Protein AF-A0A2R7T961-F1 (afdb_monomer)

Sequence (118 aa):
MKAEFFKAAAARNSLTLSDSASPAQGDLLLTVNVYGFGQTQGFSALLYPMINVTATLKRPNGEIAWQRTEFVTPLNAENKYGYEFEQYMKDPELIRKAITNVMATASNLLVESLAAGK

Secondary structure (DSSP, 8-state):
-HHHHHHHHHTTTS--PPPTTS--S-EEEEEEEEEEEE-SSTT-SEEEEEEEEEEEEE-TTS-EEEEEEEEE-TTSTT----EEHHHHHH-HHHHHHHHHHHHHHHHHHHHHHHHHT-

Foldseek 3Di:
DVVLLQVLCVVVVLDDDDDPVDDDQWDKDKDWPDWDWDDPDPPDQWTAIKTKIKIFTAGPVRHTPDIDIDIDHPPPPQQPQTDGPVVCVVDVVSVVVRVVSVVNVRSNVVSVVSNVVD

Solvent-accessible surface area (backbone atoms only — not comparable to full-atom values): 6691 Å² total; per-residue (Å²): 93,73,68,37,32,54,53,40,19,51,77,64,73,67,55,78,86,67,56,98,88,48,87,59,82,45,51,78,47,78,43,78,79,45,72,54,71,42,50,77,47,103,83,54,70,39,42,14,48,31,40,31,37,37,40,38,34,24,33,84,89,66,48,77,76,45,72,51,73,41,74,37,40,43,81,40,88,84,52,74,54,50,44,37,68,68,52,41,73,76,35,61,64,55,50,55,52,24,48,52,49,45,34,39,50,40,20,41,56,51,40,50,57,56,54,74,72,110

Radius of gyration: 16.33 Å; Cα contacts (8 Å, |Δi|>4): 196; chains: 1; bounding box: 43×23×46 Å

pLDDT: mean 91.66, std 7.48, range [52.69, 98.12]

Structure (mmCIF, N/CA/C/O backbone):
data_AF-A0A2R7T961-F1
#
_entry.id   AF-A0A2R7T961-F1
#
loop_
_atom_site.group_PDB
_atom_site.id
_atom_site.type_symbol
_atom_site.label_atom_id
_atom_site.label_alt_id
_atom_site.label_comp_id
_atom_site.label_asym_id
_atom_site.label_entity_id
_atom_site.label_seq_id
_atom_site.pdbx_PDB_ins_code
_atom_site.Cartn_x
_atom_site.Cartn_y
_atom_site.Cartn_z
_atom_site.occupancy
_atom_site.B_iso_or_equiv
_atom_site.auth_seq_id
_atom_site.auth_comp_id
_atom_site.auth_asym_id
_atom_site.auth_atom_id
_atom_site.pdbx_PDB_model_num
ATOM 1 N N . MET A 1 1 ? -5.017 -3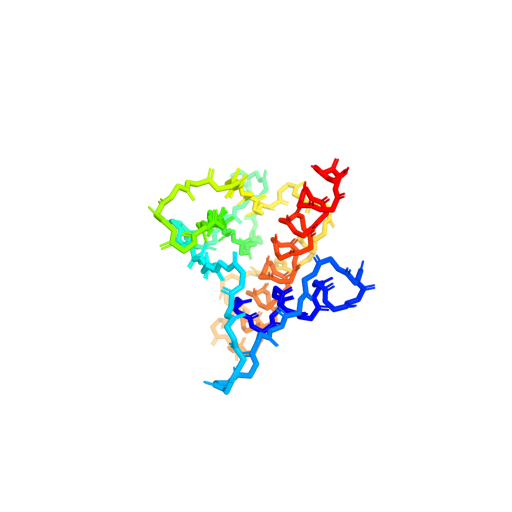.377 -1.247 1.00 87.94 1 MET A N 1
ATOM 2 C CA . MET A 1 1 ? -4.663 -2.775 0.057 1.00 87.94 1 MET A CA 1
ATOM 3 C C . MET A 1 1 ? -5.393 -3.439 1.223 1.00 87.94 1 MET A C 1
ATOM 5 O O . MET A 1 1 ? -4.726 -4.094 2.004 1.00 87.94 1 MET A O 1
ATOM 9 N N . LYS A 1 2 ? -6.734 -3.367 1.324 1.00 91.75 2 LYS A N 1
ATOM 10 C CA . LYS A 1 2 ? -7.508 -3.998 2.422 1.00 91.75 2 LYS A CA 1
ATOM 11 C C . LYS A 1 2 ? -7.097 -5.452 2.720 1.00 91.75 2 LYS A C 1
ATOM 13 O O . LYS A 1 2 ? -6.813 -5.777 3.864 1.00 91.75 2 LYS A O 1
ATOM 18 N N . ALA A 1 3 ? -7.047 -6.304 1.693 1.00 92.62 3 ALA A N 1
ATOM 19 C CA . ALA A 1 3 ? -6.693 -7.717 1.849 1.00 92.62 3 ALA A CA 1
ATOM 20 C C . ALA A 1 3 ? -5.283 -7.920 2.436 1.00 92.62 3 ALA A C 1
ATOM 22 O O . ALA A 1 3 ? -5.123 -8.687 3.379 1.00 92.62 3 ALA A O 1
ATOM 23 N N . GLU A 1 4 ? -4.283 -7.191 1.932 1.00 94.75 4 GLU A N 1
ATOM 24 C CA . GLU A 1 4 ? -2.903 -7.275 2.427 1.00 94.75 4 GLU A CA 1
ATOM 25 C C . GLU A 1 4 ? -2.772 -6.781 3.873 1.00 94.75 4 GLU A C 1
ATOM 27 O O . GLU A 1 4 ? -2.073 -7.405 4.669 1.00 94.75 4 GLU A O 1
ATOM 32 N N . PHE A 1 5 ? -3.497 -5.721 4.247 1.00 95.12 5 PHE A N 1
ATOM 33 C CA . PHE A 1 5 ? -3.516 -5.225 5.624 1.00 95.12 5 PHE A CA 1
ATOM 34 C C . PHE A 1 5 ? -4.056 -6.276 6.593 1.00 95.12 5 PHE A C 1
ATOM 36 O O . PHE A 1 5 ? -3.393 -6.611 7.572 1.00 95.12 5 PH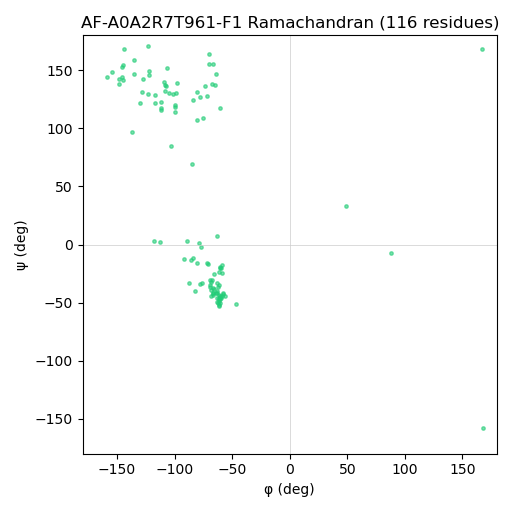E A O 1
ATOM 43 N N . PHE A 1 6 ? -5.231 -6.846 6.309 1.00 92.94 6 PHE A N 1
ATOM 44 C CA . PHE A 1 6 ? -5.820 -7.855 7.193 1.00 92.94 6 PHE A CA 1
ATOM 45 C C . PHE A 1 6 ? -5.023 -9.160 7.206 1.00 92.94 6 PHE A C 1
ATOM 47 O O . PHE A 1 6 ? -4.920 -9.786 8.256 1.00 92.94 6 PHE A O 1
ATOM 54 N N . LYS A 1 7 ? -4.386 -9.535 6.091 1.00 93.94 7 LYS A N 1
ATOM 55 C CA . LYS A 1 7 ? -3.429 -10.646 6.060 1.00 93.94 7 LYS A CA 1
ATOM 56 C C . LYS A 1 7 ? -2.239 -10.388 6.993 1.00 93.94 7 LYS A C 1
ATOM 58 O O . LYS A 1 7 ? -1.887 -11.261 7.782 1.00 93.94 7 LYS A O 1
ATOM 63 N N . ALA A 1 8 ? -1.644 -9.194 6.940 1.00 94.25 8 ALA A N 1
ATOM 64 C CA . ALA A 1 8 ? -0.524 -8.813 7.802 1.00 94.25 8 ALA A CA 1
ATOM 65 C C . ALA A 1 8 ? -0.921 -8.708 9.285 1.00 94.25 8 ALA A C 1
ATOM 67 O O . ALA A 1 8 ? -0.133 -9.095 10.152 1.00 94.25 8 ALA A O 1
ATOM 68 N N . ALA A 1 9 ? -2.129 -8.209 9.571 1.00 93.06 9 ALA A N 1
ATOM 69 C CA . ALA A 1 9 ? -2.682 -8.096 10.919 1.00 93.06 9 ALA A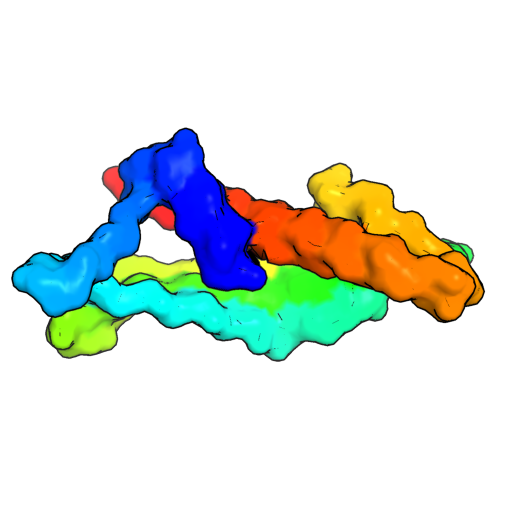 CA 1
ATOM 70 C C . ALA A 1 9 ? -2.997 -9.461 11.537 1.00 93.06 9 ALA A C 1
ATOM 72 O O . ALA A 1 9 ? -2.610 -9.716 12.679 1.00 93.06 9 ALA A O 1
ATOM 73 N N . ALA A 1 10 ? -3.617 -10.358 10.765 1.00 91.31 10 ALA A N 1
ATOM 74 C CA . ALA A 1 10 ? -3.890 -11.728 11.184 1.00 91.31 10 ALA A CA 1
ATOM 75 C C . ALA A 1 10 ? -2.593 -12.492 11.481 1.00 91.31 10 ALA A C 1
ATOM 77 O O . ALA A 1 10 ? -2.490 -13.134 12.519 1.00 91.31 10 ALA A O 1
ATOM 78 N N . ALA A 1 11 ? -1.563 -12.351 10.638 1.00 91.44 11 ALA A N 1
ATOM 79 C CA . ALA A 1 11 ? -0.260 -12.986 10.862 1.00 91.44 11 ALA A CA 1
ATOM 80 C C . ALA A 1 11 ? 0.434 -12.549 12.170 1.00 91.44 11 ALA A C 1
ATOM 82 O O . ALA A 1 11 ? 1.334 -13.239 12.642 1.00 91.44 11 ALA A O 1
ATOM 83 N N . ARG A 1 12 ? 0.033 -11.409 12.748 1.00 90.81 12 ARG A N 1
ATOM 84 C CA . ARG A 1 12 ? 0.592 -10.843 13.988 1.00 90.81 12 ARG A CA 1
ATOM 85 C C . ARG A 1 12 ? -0.393 -10.846 15.159 1.00 90.81 12 ARG A C 1
ATOM 87 O O . ARG A 1 12 ? -0.058 -10.315 16.213 1.00 90.81 12 ARG A O 1
ATOM 94 N N . ASN A 1 13 ? -1.604 -11.384 14.987 1.00 87.81 13 ASN A N 1
ATOM 95 C CA . ASN A 1 13 ? -2.695 -11.308 15.968 1.00 87.81 13 ASN A CA 1
ATOM 96 C C . ASN A 1 13 ? -2.942 -9.880 16.511 1.00 87.81 13 ASN A C 1
ATOM 98 O O . ASN A 1 13 ? -3.287 -9.691 17.679 1.00 87.81 13 ASN A O 1
ATOM 102 N N . SER A 1 14 ? -2.738 -8.848 15.684 1.00 85.81 14 SER A N 1
ATOM 103 C CA . SER A 1 14 ? -2.833 -7.453 16.135 1.00 85.81 14 SER A CA 1
ATOM 104 C C . SER A 1 14 ? -4.254 -6.892 16.045 1.00 85.81 14 SER A C 1
ATOM 106 O O . SER A 1 14 ? -4.634 -6.100 16.913 1.00 85.81 14 SER A O 1
ATOM 108 N N . LEU A 1 15 ? -5.031 -7.336 15.050 1.00 86.25 15 LEU A N 1
ATOM 109 C CA . LEU A 1 15 ? -6.434 -6.988 14.813 1.00 86.25 15 LEU A CA 1
ATOM 110 C C . LEU A 1 15 ? -7.200 -8.181 14.234 1.00 86.25 15 LEU A C 1
ATOM 112 O O . LEU A 1 15 ? -6.643 -8.990 13.491 1.00 86.25 15 LEU A O 1
ATOM 116 N N . THR A 1 16 ? -8.502 -8.216 14.498 1.00 84.44 16 THR A N 1
ATOM 117 C CA . THR A 1 16 ? -9.466 -9.103 13.842 1.00 84.44 16 THR A CA 1
ATOM 118 C C . THR A 1 16 ? -10.562 -8.267 13.187 1.00 84.44 16 THR A C 1
ATOM 120 O O . THR A 1 16 ? -10.880 -7.166 13.639 1.00 84.44 16 THR A O 1
ATOM 123 N N . LEU A 1 17 ? -11.121 -8.763 12.084 1.00 83.62 17 LEU A N 1
ATOM 124 C CA . LEU A 1 17 ? -12.313 -8.167 11.487 1.00 83.62 17 LEU A CA 1
ATOM 125 C C . LEU A 1 17 ? -13.524 -8.615 12.315 1.00 83.62 17 LEU A C 1
ATOM 127 O O . LEU A 1 17 ? -13.690 -9.812 12.537 1.00 83.62 17 LEU A O 1
ATOM 131 N N . SER A 1 18 ? -14.349 -7.680 12.780 1.00 84.06 18 SER A N 1
ATOM 132 C CA . SER A 1 18 ? -15.609 -8.020 13.444 1.00 84.06 18 SER A CA 1
ATOM 133 C C . SER A 1 18 ? -16.637 -8.503 12.422 1.00 84.06 18 SER A C 1
ATOM 135 O O . SER A 1 18 ? -16.815 -7.874 11.375 1.00 84.06 18 SER A O 1
ATOM 137 N N . ASP A 1 19 ? -17.357 -9.571 12.753 1.00 79.62 19 ASP A N 1
ATOM 138 C CA . ASP A 1 19 ? -18.554 -9.967 12.013 1.00 79.62 19 ASP A CA 1
ATOM 139 C C . ASP A 1 19 ? -19.663 -8.924 12.177 1.00 79.62 19 ASP A C 1
ATOM 141 O O . ASP A 1 19 ? -19.736 -8.225 13.188 1.00 79.62 19 ASP A O 1
ATOM 145 N N . SER A 1 20 ? -20.580 -8.857 11.211 1.00 70.19 20 SER A N 1
ATOM 146 C CA . SER A 1 20 ? -21.685 -7.885 11.194 1.00 70.19 20 SER A CA 1
ATOM 147 C C . SER A 1 20 ? -22.617 -7.961 12.414 1.00 70.19 20 SER A C 1
ATOM 149 O O . SER A 1 20 ? -23.371 -7.025 12.657 1.00 70.19 20 SER A O 1
ATOM 151 N N . ALA A 1 21 ? -22.587 -9.068 13.164 1.00 74.25 21 ALA A N 1
ATOM 152 C CA . ALA A 1 21 ? -23.403 -9.299 14.355 1.00 74.25 21 ALA A CA 1
ATOM 153 C C . ALA A 1 21 ? -22.725 -8.871 15.674 1.00 74.25 21 ALA A C 1
ATOM 155 O O . ALA A 1 21 ? -23.397 -8.802 16.703 1.00 74.25 21 ALA A O 1
ATOM 156 N N . SER A 1 22 ? -21.419 -8.586 15.659 1.00 74.19 22 SER A N 1
ATOM 157 C CA . SER A 1 22 ? -20.643 -8.245 16.856 1.00 74.19 22 SER A CA 1
ATOM 158 C C . SER A 1 22 ? -20.290 -6.756 16.867 1.00 74.19 22 SER A C 1
ATOM 160 O O . SER A 1 22 ? -19.849 -6.238 15.839 1.00 74.19 22 SER A O 1
ATOM 162 N N . PRO A 1 23 ? -20.416 -6.048 18.00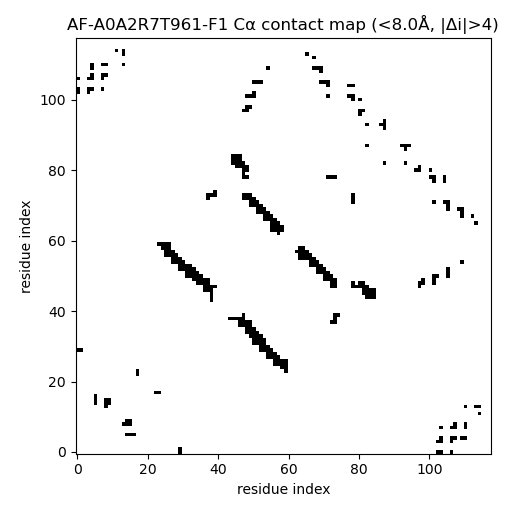6 1.00 75.06 23 PRO A N 1
ATOM 163 C CA . PRO A 1 23 ? -20.005 -4.651 18.088 1.00 75.06 23 PRO A CA 1
ATOM 164 C C . PRO A 1 23 ? -18.506 -4.513 17.801 1.00 75.06 23 PRO A C 1
ATOM 166 O O . PRO A 1 23 ? -17.671 -5.043 18.539 1.00 75.06 23 PRO A O 1
ATOM 169 N N . ALA A 1 24 ? -18.157 -3.798 16.731 1.00 83.69 24 ALA A N 1
ATOM 170 C CA . ALA A 1 24 ? -16.773 -3.446 16.451 1.00 83.69 24 ALA A CA 1
ATOM 171 C C . ALA A 1 24 ? -16.244 -2.512 17.550 1.00 83.69 24 ALA A C 1
ATOM 173 O O . ALA A 1 24 ? -16.915 -1.565 17.962 1.00 83.69 24 ALA A O 1
ATOM 174 N N . GLN A 1 25 ? -15.015 -2.747 18.009 1.00 86.56 25 GLN A N 1
ATOM 175 C CA . GLN A 1 25 ? -14.344 -1.871 18.982 1.00 86.56 25 GLN A CA 1
ATOM 176 C C . GLN A 1 25 ? -13.804 -0.577 18.348 1.00 86.56 25 GLN A C 1
ATOM 178 O O . GLN A 1 25 ? -13.243 0.270 19.044 1.00 86.56 25 GLN A O 1
ATOM 183 N N . GLY A 1 26 ? -13.965 -0.423 17.035 1.00 90.94 26 GLY A N 1
ATOM 184 C CA . GLY A 1 26 ? -13.577 0.752 16.277 1.00 90.94 26 GLY A CA 1
ATOM 185 C C . GLY A 1 26 ? -13.599 0.503 14.772 1.00 90.94 26 GLY A C 1
ATOM 186 O O . GLY A 1 26 ? -13.658 -0.642 14.323 1.00 90.94 26 GLY A O 1
ATOM 187 N N . ASP A 1 27 ? -13.501 1.589 14.014 1.00 92.38 27 ASP A N 1
ATOM 188 C CA . ASP A 1 27 ? -13.442 1.583 12.556 1.00 92.38 27 ASP A CA 1
ATOM 189 C C . ASP A 1 27 ? -12.019 1.865 12.079 1.00 92.38 27 ASP A C 1
ATOM 191 O O . ASP A 1 27 ? -11.392 2.846 12.490 1.00 92.38 27 ASP A O 1
ATOM 195 N N . LEU A 1 28 ? -11.516 1.025 11.175 1.00 93.62 28 LEU A N 1
ATOM 196 C CA . LEU A 1 28 ? -10.235 1.232 10.508 1.00 93.62 28 LEU A CA 1
ATOM 197 C C . LEU A 1 28 ? -10.455 1.811 9.107 1.00 93.62 28 LEU A C 1
ATOM 199 O O . LEU A 1 28 ? -11.019 1.153 8.230 1.00 93.62 28 LEU A O 1
ATOM 203 N N . LEU A 1 29 ? -9.926 3.008 8.874 1.00 95.62 29 LEU A N 1
ATOM 204 C CA . LEU A 1 29 ? -9.854 3.638 7.561 1.00 95.62 29 LEU A CA 1
ATOM 205 C C . LEU A 1 29 ? -8.439 3.501 6.991 1.00 95.62 29 LEU A C 1
ATOM 207 O O . LEU A 1 29 ? -7.467 3.856 7.653 1.00 95.62 29 LEU A O 1
ATOM 211 N N . LEU A 1 30 ? -8.331 3.019 5.752 1.00 96.69 30 LEU A N 1
ATOM 212 C CA . LEU A 1 30 ? -7.091 3.002 4.974 1.00 96.69 30 LEU A CA 1
ATOM 213 C C . LEU A 1 30 ? -7.229 3.974 3.800 1.00 96.69 30 LEU A C 1
ATOM 215 O O . LEU A 1 30 ? -8.032 3.736 2.897 1.00 96.69 30 LEU A O 1
ATOM 219 N N . THR A 1 31 ? -6.423 5.029 3.791 1.00 97.69 31 THR A N 1
ATOM 220 C CA . THR A 1 31 ? -6.426 6.068 2.757 1.00 97.69 31 THR A CA 1
ATOM 221 C C . THR A 1 31 ? -5.139 5.996 1.955 1.00 97.69 31 THR A C 1
ATOM 223 O O . THR A 1 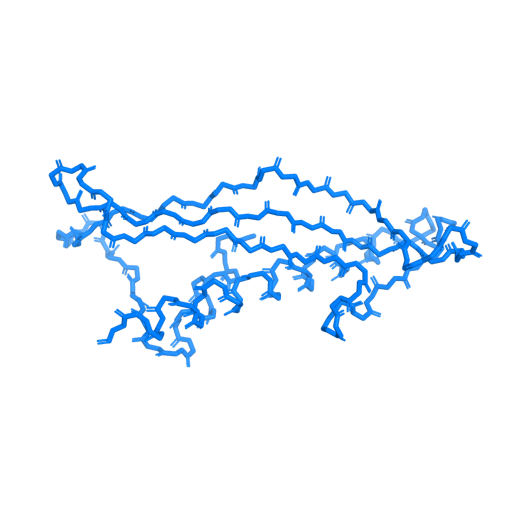31 ? -4.056 6.211 2.493 1.00 97.69 31 THR A O 1
ATOM 226 N N . VAL A 1 32 ? -5.246 5.710 0.656 1.00 96.25 32 VAL A N 1
ATOM 227 C CA . VAL A 1 32 ? -4.117 5.840 -0.274 1.00 96.25 32 VAL A CA 1
ATOM 228 C C . VAL A 1 32 ? -3.997 7.311 -0.656 1.00 96.25 32 VAL A C 1
ATOM 230 O O . VAL A 1 32 ? -4.833 7.826 -1.392 1.00 96.25 32 VAL A O 1
ATOM 233 N N . ASN A 1 33 ? -2.974 7.983 -0.137 1.00 97.31 33 ASN A N 1
ATOM 234 C CA . ASN A 1 33 ? -2.765 9.414 -0.357 1.00 97.31 33 ASN A CA 1
ATOM 235 C C . ASN A 1 33 ? -2.078 9.680 -1.700 1.00 97.31 33 ASN A C 1
ATOM 237 O O . ASN A 1 33 ? -2.403 10.636 -2.394 1.00 97.31 33 ASN A O 1
ATOM 241 N N . VAL A 1 34 ? -1.103 8.836 -2.047 1.00 95.50 34 VAL A N 1
ATOM 242 C CA . VAL A 1 34 ? -0.322 8.924 -3.286 1.00 95.50 34 VAL A CA 1
ATOM 243 C C . VAL A 1 34 ? -0.012 7.512 -3.760 1.00 95.50 34 VAL A C 1
ATOM 245 O O . VAL A 1 34 ? 0.289 6.637 -2.947 1.00 95.50 34 VAL A O 1
ATOM 248 N N . TYR A 1 35 ? -0.046 7.297 -5.069 1.00 95.19 35 TYR A N 1
ATOM 249 C CA . TYR A 1 35 ? 0.463 6.093 -5.713 1.00 95.19 35 TYR A CA 1
ATOM 250 C C . TYR A 1 35 ? 1.078 6.454 -7.066 1.00 95.19 35 TYR A C 1
ATOM 252 O O . TYR A 1 35 ? 0.706 7.458 -7.673 1.00 95.19 35 TYR A O 1
ATOM 260 N N . GLY A 1 36 ? 2.021 5.648 -7.542 1.00 95.06 36 GLY A N 1
ATOM 261 C CA . GLY A 1 36 ? 2.652 5.872 -8.839 1.00 95.06 36 GLY A CA 1
ATOM 262 C C . GLY A 1 36 ? 3.892 5.018 -9.033 1.00 95.06 36 GLY A C 1
ATOM 263 O O . GLY A 1 36 ? 4.056 3.997 -8.366 1.00 95.06 36 GLY A O 1
ATOM 264 N N . PHE A 1 37 ? 4.768 5.463 -9.929 1.00 95.12 37 PHE A N 1
ATOM 265 C CA . PHE A 1 37 ? 6.062 4.844 -10.186 1.00 95.12 37 PHE A CA 1
ATOM 266 C C . PHE A 1 37 ? 7.174 5.887 -10.096 1.00 95.12 37 PHE A C 1
ATOM 268 O O . PHE A 1 37 ? 6.994 7.024 -10.527 1.00 95.12 37 PHE A O 1
ATOM 275 N N . GLY A 1 38 ? 8.320 5.490 -9.551 1.00 91.88 38 GLY A N 1
ATOM 276 C CA . GLY A 1 38 ? 9.498 6.334 -9.398 1.00 91.88 38 GLY A CA 1
ATOM 277 C C . GLY A 1 38 ? 10.791 5.551 -9.606 1.00 91.88 38 GLY A C 1
ATOM 278 O O . GLY A 1 38 ? 10.799 4.322 -9.657 1.00 91.88 38 GLY A O 1
ATOM 279 N N . GLN A 1 39 ? 11.897 6.275 -9.721 1.00 90.88 39 GLN A N 1
ATOM 280 C CA . GLN A 1 39 ? 13.238 5.715 -9.891 1.00 90.88 39 GLN A CA 1
ATOM 281 C C . GLN A 1 39 ? 14.032 5.862 -8.588 1.00 90.88 39 GLN A C 1
ATOM 283 O O . GLN A 1 39 ? 13.797 6.787 -7.813 1.00 90.88 39 GLN A O 1
ATOM 288 N N . THR A 1 40 ? 14.988 4.965 -8.340 1.00 81.25 40 THR A N 1
ATOM 289 C CA . THR A 1 40 ? 15.915 5.068 -7.196 1.00 81.25 40 THR A CA 1
ATOM 290 C C . THR A 1 40 ? 16.880 6.245 -7.332 1.00 81.25 40 THR A C 1
ATOM 292 O O . THR A 1 40 ? 17.285 6.811 -6.323 1.00 81.25 40 THR A O 1
ATOM 295 N N . GLN A 1 41 ? 17.233 6.606 -8.571 1.00 75.19 41 GLN A N 1
ATOM 296 C CA . GLN A 1 41 ? 18.065 7.742 -8.977 1.00 75.19 41 GLN A CA 1
ATOM 297 C C . GLN A 1 41 ? 17.669 8.134 -10.412 1.00 75.19 41 GLN A C 1
ATOM 299 O O . GLN A 1 41 ? 17.314 7.249 -11.191 1.00 75.19 41 GLN A O 1
ATOM 304 N N . GLY A 1 42 ? 17.765 9.414 -10.791 1.00 70.25 42 GLY A N 1
ATOM 305 C CA . GLY A 1 42 ? 17.252 9.959 -12.068 1.00 70.25 42 GLY A CA 1
ATOM 306 C C . GLY A 1 42 ? 17.878 9.433 -13.373 1.00 70.25 42 GLY A C 1
ATOM 307 O O . GLY A 1 42 ? 17.591 9.965 -14.440 1.00 70.25 42 GLY A O 1
ATOM 308 N N . PHE A 1 43 ? 18.738 8.413 -13.297 1.00 74.62 43 PHE A N 1
ATOM 309 C CA . PHE A 1 43 ? 19.365 7.741 -14.441 1.00 74.62 43 PHE A CA 1
ATOM 310 C C . PHE A 1 43 ? 18.995 6.251 -14.544 1.00 74.62 43 PHE A C 1
ATOM 312 O O . PHE A 1 43 ? 19.520 5.548 -15.404 1.00 74.62 43 PHE A O 1
ATOM 319 N N . SER A 1 44 ? 18.126 5.737 -13.667 1.00 84.50 44 SER A N 1
ATOM 320 C CA . SER A 1 44 ? 17.691 4.338 -13.724 1.00 84.50 44 SER A CA 1
ATOM 321 C C . SER A 1 44 ? 16.593 4.152 -14.770 1.00 84.50 44 SER A C 1
ATOM 323 O O . SER A 1 44 ? 15.590 4.859 -14.745 1.00 84.50 44 SER A O 1
ATOM 325 N N . ALA A 1 45 ? 16.726 3.150 -15.640 1.00 89.62 45 ALA A N 1
ATOM 326 C CA . ALA A 1 45 ? 15.644 2.742 -16.541 1.00 89.62 45 ALA A CA 1
ATOM 327 C C . ALA A 1 45 ? 14.491 2.031 -15.798 1.00 89.62 45 ALA A C 1
ATOM 329 O O . ALA A 1 45 ? 13.384 1.913 -16.325 1.00 89.62 45 ALA A O 1
ATOM 330 N N . LEU A 1 46 ? 14.736 1.575 -14.563 1.00 94.62 46 LEU A N 1
ATOM 331 C CA . LEU A 1 46 ? 13.770 0.820 -13.773 1.00 94.62 46 LEU A CA 1
ATOM 332 C C . LEU A 1 46 ? 12.796 1.743 -13.041 1.00 94.62 46 LEU A C 1
ATOM 334 O O . LEU A 1 46 ? 13.189 2.587 -12.230 1.00 94.62 46 LEU A O 1
ATOM 338 N N . LEU A 1 47 ? 11.512 1.507 -13.284 1.00 95.19 47 LEU A N 1
ATOM 339 C CA . LEU A 1 47 ? 10.392 2.153 -12.621 1.00 95.19 47 LEU A CA 1
ATOM 340 C C . LEU A 1 47 ? 9.852 1.229 -11.526 1.00 95.19 47 LEU A C 1
ATOM 342 O O . LEU A 1 47 ? 9.298 0.157 -11.794 1.00 95.19 47 LEU A O 1
ATOM 346 N N . TYR A 1 48 ? 10.003 1.666 -10.282 1.00 95.88 48 TYR A N 1
ATOM 347 C CA . TYR A 1 48 ? 9.503 0.979 -9.099 1.00 95.88 48 TYR A CA 1
ATOM 348 C C . TYR A 1 48 ? 8.174 1.593 -8.671 1.00 95.88 48 TYR A C 1
ATOM 350 O O . TYR A 1 48 ? 8.044 2.818 -8.672 1.00 95.88 48 TYR A O 1
ATOM 358 N N . PRO A 1 49 ? 7.189 0.784 -8.266 1.00 96.31 49 PRO A N 1
ATOM 359 C CA . PRO A 1 49 ? 5.953 1.302 -7.705 1.00 96.31 49 PRO A CA 1
ATOM 360 C C . PRO A 1 49 ? 6.234 2.029 -6.386 1.00 96.31 49 PRO A C 1
ATOM 362 O O . PRO A 1 49 ? 7.116 1.650 -5.614 1.00 96.31 49 PRO A O 1
ATOM 365 N N . MET A 1 50 ? 5.457 3.063 -6.107 1.00 95.69 50 MET A N 1
ATOM 366 C CA . MET A 1 50 ? 5.507 3.812 -4.858 1.00 95.69 50 MET A CA 1
ATOM 367 C C . MET A 1 50 ? 4.096 4.060 -4.342 1.00 95.69 50 MET A C 1
ATOM 369 O O . MET A 1 50 ? 3.156 4.219 -5.126 1.00 95.69 50 MET A O 1
ATOM 373 N N . ILE A 1 51 ? 3.944 4.076 -3.021 1.00 97.00 51 ILE A N 1
ATOM 374 C CA . ILE A 1 51 ? 2.658 4.313 -2.369 1.00 97.00 51 ILE A CA 1
ATOM 375 C C . ILE A 1 51 ? 2.852 5.026 -1.030 1.00 97.00 51 ILE A C 1
ATOM 377 O O . ILE A 1 51 ? 3.789 4.740 -0.289 1.00 97.00 51 ILE A O 1
ATOM 381 N N . ASN A 1 52 ? 1.941 5.942 -0.725 1.00 97.25 52 ASN A N 1
ATOM 382 C CA . ASN A 1 52 ? 1.763 6.565 0.579 1.00 97.25 52 ASN A CA 1
ATOM 383 C C . ASN A 1 52 ? 0.372 6.178 1.084 1.00 97.25 52 ASN A C 1
ATOM 385 O O . ASN A 1 52 ? -0.625 6.477 0.415 1.00 97.25 52 ASN A O 1
ATOM 389 N N . VAL A 1 53 ? 0.304 5.532 2.247 1.00 97.94 53 VAL A N 1
ATOM 390 C CA . VAL A 1 53 ? -0.964 5.129 2.860 1.00 97.94 53 VAL A CA 1
ATOM 391 C C . VAL A 1 53 ? -1.037 5.612 4.297 1.00 97.94 53 VAL A C 1
ATOM 393 O O . VAL A 1 53 ? -0.136 5.350 5.091 1.00 97.94 53 VAL A O 1
ATOM 396 N N . THR A 1 54 ? -2.152 6.247 4.646 1.00 98.12 54 THR A N 1
ATOM 397 C CA . THR A 1 54 ? -2.528 6.518 6.034 1.00 98.12 54 THR A CA 1
ATOM 398 C C . THR A 1 54 ? -3.526 5.474 6.509 1.00 98.12 54 THR A C 1
ATOM 400 O O . THR A 1 54 ? -4.531 5.223 5.846 1.00 98.12 54 THR A O 1
ATOM 403 N N . ALA A 1 55 ? -3.270 4.889 7.672 1.00 97.44 55 ALA A N 1
ATOM 404 C CA . ALA A 1 55 ? -4.235 4.093 8.406 1.00 97.44 55 ALA A CA 1
ATOM 405 C C . ALA A 1 55 ? -4.695 4.868 9.644 1.00 97.44 55 ALA A C 1
ATOM 407 O O . ALA A 1 55 ? -3.864 5.389 10.388 1.00 97.44 55 ALA A O 1
ATOM 408 N N . THR A 1 56 ? -6.004 4.927 9.869 1.00 97.25 56 THR A N 1
ATOM 409 C CA . THR A 1 56 ? -6.617 5.599 11.020 1.00 97.25 56 THR A CA 1
ATOM 410 C C . THR A 1 56 ? -7.605 4.648 11.676 1.00 97.25 56 THR A C 1
ATOM 412 O O . THR A 1 56 ? -8.558 4.213 11.036 1.00 97.25 56 THR A O 1
ATOM 415 N N . LEU A 1 57 ? -7.395 4.349 12.955 1.00 94.81 57 LEU A N 1
ATOM 416 C CA . LEU A 1 57 ? -8.326 3.609 13.797 1.00 94.81 57 LEU A CA 1
ATOM 417 C C . LEU A 1 57 ? -9.113 4.599 14.659 1.00 94.81 57 LEU A C 1
ATOM 419 O O . LEU A 1 57 ? -8.524 5.338 15.452 1.00 94.81 57 LEU A O 1
ATOM 423 N N . LYS A 1 58 ? -10.438 4.606 14.515 1.00 95.38 58 LYS A N 1
ATOM 424 C CA . LYS A 1 58 ? -11.352 5.426 15.318 1.00 95.38 58 LYS A CA 1
ATOM 425 C C . LYS A 1 58 ? -12.143 4.558 16.284 1.00 95.38 58 LYS A C 1
ATOM 427 O O . LYS A 1 58 ? -12.623 3.500 15.896 1.00 95.38 58 LYS A O 1
ATOM 432 N N . ARG A 1 59 ? -12.308 5.005 17.526 1.00 92.94 59 ARG A N 1
ATOM 433 C CA . ARG A 1 59 ? -13.235 4.392 18.490 1.00 92.94 59 ARG A CA 1
ATOM 434 C C . ARG A 1 59 ? -14.689 4.666 18.073 1.00 92.94 59 ARG A C 1
ATOM 436 O O . ARG A 1 59 ? -14.926 5.609 17.316 1.00 92.94 59 ARG A O 1
ATOM 443 N N . PRO A 1 60 ? -15.682 3.931 18.613 1.00 91.75 60 PRO A N 1
ATOM 444 C CA . PRO A 1 60 ? -17.096 4.156 18.298 1.00 91.75 60 PRO A CA 1
ATOM 445 C C . PRO A 1 60 ? -17.595 5.573 18.625 1.00 91.75 60 PRO A C 1
ATOM 447 O O . PRO A 1 60 ? -18.543 6.052 18.016 1.00 91.75 60 PRO A O 1
ATOM 450 N N . ASN A 1 61 ? -16.943 6.269 19.564 1.00 92.12 61 ASN A N 1
ATOM 451 C CA . ASN A 1 61 ? -17.231 7.667 19.905 1.00 92.12 61 ASN A CA 1
ATOM 452 C C . ASN A 1 61 ? -16.628 8.688 18.909 1.00 92.12 61 ASN A C 1
ATOM 454 O O . ASN A 1 61 ? -16.755 9.890 19.125 1.00 92.12 61 ASN A O 1
ATOM 458 N N . GLY A 1 62 ? -15.949 8.232 17.850 1.00 91.69 62 GLY A N 1
ATOM 459 C CA . GLY A 1 62 ? -15.314 9.065 16.826 1.00 91.69 62 GLY A CA 1
ATOM 460 C C . GLY A 1 62 ? -13.878 9.508 17.130 1.00 91.69 62 GLY A C 1
ATOM 461 O O . GLY A 1 62 ? -13.223 10.068 16.248 1.00 91.69 62 GLY A O 1
ATOM 462 N N . GLU A 1 63 ? -13.360 9.242 18.330 1.00 95.31 63 GLU A N 1
ATOM 463 C CA . GLU A 1 63 ? -11.990 9.582 18.724 1.00 95.31 63 GLU A CA 1
ATOM 464 C C . GLU A 1 63 ? -10.962 8.749 17.943 1.00 95.31 63 GLU A C 1
ATOM 466 O O . GLU A 1 63 ? -11.130 7.541 17.771 1.00 95.31 63 GLU A O 1
ATOM 471 N N . ILE A 1 64 ? -9.866 9.368 17.497 1.00 95.94 64 ILE A N 1
ATOM 472 C CA . ILE A 1 64 ? -8.759 8.654 16.850 1.00 95.94 64 ILE A CA 1
ATOM 473 C C . ILE A 1 64 ? -7.954 7.920 17.928 1.00 95.94 64 ILE A C 1
ATOM 475 O O . ILE A 1 64 ? -7.242 8.543 18.710 1.00 95.94 64 ILE A O 1
ATOM 479 N N . ALA A 1 65 ? -8.050 6.591 17.953 1.00 93.56 65 ALA A N 1
ATOM 480 C CA . ALA A 1 65 ? -7.263 5.749 18.852 1.00 93.56 65 ALA A CA 1
ATOM 481 C C . ALA A 1 65 ? -5.822 5.575 18.367 1.00 93.56 65 ALA A C 1
ATOM 483 O O . ALA A 1 65 ? -4.910 5.437 19.177 1.00 93.56 65 ALA A O 1
ATOM 484 N N . TRP A 1 66 ? -5.627 5.533 17.050 1.00 94.69 66 TRP A N 1
ATOM 485 C CA . TRP A 1 66 ? -4.319 5.359 16.433 1.00 94.69 66 TRP A CA 1
ATOM 486 C C . TRP A 1 66 ? -4.347 5.866 14.997 1.00 94.69 66 TRP A C 1
ATOM 488 O O . TRP A 1 66 ? -5.340 5.705 14.285 1.00 94.69 66 TRP A O 1
ATOM 498 N N . GLN A 1 67 ? -3.245 6.460 14.557 1.00 96.44 67 GLN A N 1
ATOM 499 C CA . GLN A 1 67 ? -3.064 6.861 13.174 1.00 96.44 67 GLN A CA 1
ATOM 500 C C . GLN A 1 67 ? -1.596 6.763 12.787 1.00 96.44 67 GLN A C 1
ATOM 502 O O . GLN A 1 67 ? -0.714 7.180 13.539 1.00 96.44 67 GLN A O 1
ATOM 507 N N . ARG A 1 68 ? -1.339 6.253 11.585 1.00 97.62 68 ARG A N 1
ATOM 508 C CA . ARG A 1 68 ? 0.008 6.145 11.030 1.00 97.62 68 ARG A CA 1
ATOM 509 C C . ARG A 1 68 ? -0.016 6.350 9.529 1.00 97.62 68 ARG A C 1
ATOM 511 O O . ARG A 1 68 ? -0.947 5.911 8.861 1.00 97.62 68 ARG A O 1
ATOM 518 N N . THR A 1 69 ? 1.027 6.981 9.010 1.00 97.56 69 THR A N 1
ATOM 519 C CA . THR A 1 69 ? 1.269 7.093 7.574 1.00 97.56 69 THR A CA 1
ATOM 520 C C . THR A 1 69 ? 2.566 6.380 7.245 1.00 97.56 69 THR A C 1
ATOM 522 O O . THR A 1 69 ? 3.582 6.657 7.876 1.00 97.56 69 THR A O 1
ATOM 525 N N . GLU A 1 70 ? 2.525 5.490 6.261 1.00 97.06 70 GLU A N 1
ATOM 526 C CA . GLU A 1 70 ? 3.693 4.761 5.776 1.00 97.06 70 GLU A CA 1
ATOM 527 C C . GLU A 1 70 ? 3.897 5.009 4.286 1.00 97.06 70 GLU A C 1
ATOM 529 O O . GLU A 1 70 ? 2.943 5.154 3.510 1.00 97.06 70 GLU A O 1
ATOM 534 N N . PHE A 1 71 ? 5.168 5.045 3.899 1.00 95.75 71 PHE A N 1
ATOM 535 C CA . PHE A 1 71 ? 5.604 5.295 2.536 1.00 95.75 71 PHE A CA 1
ATOM 536 C C . PHE A 1 71 ? 6.467 4.133 2.067 1.00 95.75 71 PHE A C 1
ATOM 538 O O . PHE A 1 71 ? 7.441 3.766 2.721 1.00 95.75 71 PHE A O 1
ATOM 545 N N . VAL A 1 72 ? 6.136 3.594 0.898 1.00 96.38 72 VAL A N 1
ATOM 546 C CA . VAL A 1 72 ? 7.012 2.677 0.174 1.00 96.38 72 VAL A CA 1
ATOM 547 C C . VAL A 1 72 ? 7.485 3.392 -1.077 1.00 96.38 72 VAL A C 1
ATOM 549 O O . VAL A 1 72 ? 6.692 3.859 -1.894 1.00 96.38 72 VAL A O 1
ATOM 552 N N . THR A 1 73 ? 8.796 3.494 -1.193 1.00 94.06 73 THR A N 1
ATOM 553 C CA . THR A 1 73 ? 9.539 4.200 -2.230 1.00 94.06 73 THR A CA 1
ATOM 554 C C . THR A 1 73 ? 10.495 3.221 -2.913 1.00 94.06 73 THR A C 1
ATOM 556 O O . THR A 1 73 ? 10.682 2.100 -2.424 1.00 94.06 73 THR A O 1
ATOM 559 N N . PRO A 1 74 ? 11.144 3.610 -4.020 1.00 92.56 74 PRO A N 1
ATOM 560 C CA . PRO A 1 74 ? 12.177 2.783 -4.642 1.00 92.56 74 PRO A CA 1
ATOM 561 C C . PRO A 1 74 ? 13.370 2.477 -3.713 1.00 92.56 74 PRO A C 1
ATOM 563 O O . PRO A 1 74 ? 14.100 1.524 -3.954 1.00 92.56 74 PRO A O 1
ATOM 566 N N . LEU A 1 75 ? 13.579 3.268 -2.651 1.00 90.19 75 LEU A N 1
ATOM 567 C CA . LEU A 1 75 ? 14.698 3.104 -1.715 1.00 90.19 75 LEU A CA 1
ATOM 568 C C . LEU A 1 75 ? 14.430 2.073 -0.606 1.00 90.19 75 LEU A C 1
ATOM 570 O O . LEU A 1 75 ? 15.356 1.696 0.109 1.00 90.19 75 LEU A O 1
ATOM 574 N N . ASN A 1 76 ? 13.188 1.611 -0.442 1.00 91.94 76 ASN A N 1
ATOM 575 C CA . ASN A 1 76 ? 12.874 0.547 0.510 1.00 91.94 76 ASN A CA 1
ATOM 576 C C . ASN A 1 76 ? 13.419 -0.793 -0.007 1.00 91.94 76 ASN A C 1
ATOM 578 O O . ASN A 1 76 ? 13.098 -1.198 -1.124 1.00 91.94 76 ASN A O 1
ATOM 582 N N . ALA A 1 77 ? 14.187 -1.517 0.812 1.00 88.19 77 ALA A N 1
ATOM 583 C CA . ALA A 1 77 ? 14.829 -2.779 0.420 1.00 88.19 77 ALA A CA 1
ATOM 584 C C . ALA A 1 77 ? 13.821 -3.881 0.027 1.00 88.19 77 ALA A C 1
ATOM 586 O O . ALA A 1 77 ? 14.133 -4.808 -0.725 1.00 88.19 77 ALA A O 1
ATOM 587 N N . GLU A 1 78 ? 12.592 -3.782 0.526 1.00 91.19 78 GLU A N 1
ATOM 588 C CA . GLU A 1 78 ? 11.471 -4.677 0.253 1.00 91.19 78 GLU A CA 1
ATOM 589 C C . GLU A 1 78 ? 10.786 -4.363 -1.088 1.00 91.19 78 GLU A C 1
ATOM 591 O O . GLU A 1 78 ? 10.054 -5.202 -1.621 1.00 91.19 78 GLU A O 1
ATOM 596 N N . ASN A 1 79 ? 11.028 -3.185 -1.671 1.00 91.69 79 ASN A N 1
ATOM 597 C CA . ASN A 1 79 ? 10.487 -2.787 -2.966 1.00 91.69 79 ASN A CA 1
ATOM 598 C C . ASN A 1 79 ? 11.361 -3.304 -4.118 1.00 91.69 79 ASN A C 1
ATOM 600 O O . ASN A 1 79 ? 12.059 -2.562 -4.801 1.00 91.69 79 ASN A O 1
ATOM 604 N N . LYS A 1 80 ? 11.347 -4.624 -4.309 1.00 88.31 80 LYS A N 1
ATOM 605 C CA . LYS A 1 80 ? 12.298 -5.323 -5.191 1.00 88.31 80 LYS A CA 1
ATOM 606 C C . LYS A 1 80 ? 11.883 -5.380 -6.661 1.00 88.31 80 LYS A C 1
ATOM 608 O O . LYS A 1 80 ? 12.696 -5.741 -7.505 1.00 88.31 80 LYS A O 1
ATOM 613 N N . TYR A 1 81 ? 10.628 -5.068 -6.976 1.00 93.00 81 TYR A N 1
ATOM 614 C CA . TYR A 1 81 ? 10.074 -5.241 -8.319 1.00 93.00 81 TYR A CA 1
ATOM 615 C C . TYR A 1 81 ? 9.993 -3.903 -9.049 1.00 93.00 81 TYR A C 1
ATOM 617 O O . TYR A 1 81 ? 8.956 -3.242 -9.041 1.00 93.00 81 TYR A O 1
ATOM 625 N N . GLY A 1 82 ? 11.107 -3.525 -9.670 1.00 93.69 82 GLY A N 1
ATOM 626 C CA . GLY A 1 82 ? 11.175 -2.458 -10.662 1.00 93.69 82 GLY A CA 1
ATOM 627 C C . GLY A 1 82 ? 11.429 -3.051 -12.042 1.00 93.69 82 GLY A C 1
ATOM 628 O O . GLY A 1 82 ? 12.217 -3.987 -12.176 1.00 93.69 82 GLY A O 1
ATOM 629 N N . TYR A 1 83 ? 10.759 -2.506 -13.051 1.00 96.06 83 TYR A N 1
ATOM 630 C CA . TYR A 1 83 ? 10.885 -2.924 -14.446 1.00 96.06 83 TYR A CA 1
ATOM 631 C C . TYR A 1 83 ? 10.980 -1.694 -15.342 1.00 96.06 83 TYR A C 1
ATOM 633 O O . TYR A 1 83 ? 10.572 -0.597 -14.951 1.00 96.06 83 TYR A O 1
ATOM 641 N N . GLU A 1 84 ? 11.518 -1.864 -16.541 1.00 95.75 84 GLU A N 1
ATOM 642 C CA . GLU A 1 84 ? 11.505 -0.803 -17.543 1.00 95.75 84 GLU A CA 1
ATOM 643 C C . GLU A 1 84 ? 10.085 -0.562 -18.068 1.00 95.75 84 GLU A C 1
ATOM 645 O O . GLU A 1 84 ? 9.230 -1.454 -18.063 1.00 95.75 84 GLU A O 1
ATOM 650 N N . PHE A 1 85 ? 9.832 0.645 -18.575 1.00 94.44 85 PHE A N 1
ATOM 651 C CA . PHE A 1 85 ? 8.520 1.021 -19.106 1.00 94.44 85 PHE A CA 1
ATOM 652 C C . PHE A 1 85 ? 8.033 0.069 -20.212 1.00 94.44 85 PHE A C 1
ATOM 654 O O . PHE A 1 85 ? 6.892 -0.391 -20.177 1.00 94.44 85 PHE A O 1
ATOM 661 N N . GLU A 1 86 ? 8.907 -0.302 -21.152 1.00 96.38 86 GLU A N 1
ATOM 662 C CA . GLU A 1 86 ? 8.549 -1.230 -22.229 1.00 96.38 86 GLU A CA 1
ATOM 663 C C . GLU A 1 86 ? 8.165 -2.622 -21.721 1.00 96.38 86 GLU A C 1
ATOM 665 O O . GLU A 1 86 ? 7.316 -3.284 -22.317 1.00 96.38 86 GLU A O 1
ATOM 670 N N . GLN A 1 87 ? 8.783 -3.082 -20.629 1.00 97.12 87 GLN A N 1
ATOM 671 C CA . GLN A 1 87 ? 8.454 -4.377 -20.036 1.00 97.12 87 GLN A CA 1
ATOM 672 C C . GLN A 1 87 ? 7.039 -4.348 -19.458 1.00 97.12 87 GLN A C 1
ATOM 674 O O . GLN A 1 87 ? 6.262 -5.261 -19.721 1.00 97.12 87 GLN A O 1
ATOM 679 N N . TYR A 1 88 ? 6.673 -3.270 -18.756 1.00 96.12 88 TYR A N 1
ATOM 680 C CA . TYR A 1 88 ? 5.307 -3.083 -18.264 1.00 96.12 88 TYR A CA 1
ATOM 681 C C . TYR A 1 88 ? 4.268 -3.001 -19.389 1.00 96.12 88 TYR A C 1
ATOM 683 O O . TYR A 1 88 ? 3.152 -3.486 -19.219 1.00 96.12 88 TYR A O 1
ATOM 691 N N . MET A 1 89 ? 4.617 -2.411 -20.537 1.00 95.62 89 MET A N 1
ATOM 692 C CA . MET A 1 89 ? 3.723 -2.376 -21.700 1.00 95.62 89 MET A CA 1
ATOM 693 C C . MET A 1 89 ? 3.516 -3.758 -22.327 1.00 95.62 89 MET A C 1
ATOM 695 O O . MET A 1 89 ? 2.415 -4.066 -22.778 1.00 95.62 89 MET A O 1
ATOM 699 N N . LYS A 1 90 ? 4.578 -4.569 -22.388 1.00 98.00 90 LYS A N 1
ATOM 700 C CA . LYS A 1 90 ? 4.548 -5.911 -22.988 1.00 98.00 90 LYS A CA 1
ATOM 701 C C . LYS A 1 90 ? 3.861 -6.933 -22.082 1.00 98.00 90 LYS A C 1
ATOM 703 O O . LYS A 1 90 ? 3.219 -7.843 -22.596 1.00 98.00 90 LYS A O 1
ATOM 708 N N . ASP A 1 91 ? 3.984 -6.778 -20.764 1.00 97.50 91 ASP A N 1
ATOM 709 C CA . ASP A 1 91 ? 3.392 -7.677 -19.775 1.00 97.50 91 ASP A CA 1
ATOM 710 C C . ASP A 1 91 ? 2.746 -6.906 -18.599 1.00 97.50 91 ASP A C 1
ATOM 712 O O . ASP A 1 91 ? 3.420 -6.552 -17.621 1.00 97.50 91 ASP A O 1
ATOM 716 N N . PRO A 1 92 ? 1.419 -6.674 -18.648 1.00 94.12 92 PRO A N 1
ATOM 717 C CA . PRO A 1 92 ? 0.677 -6.021 -17.570 1.00 94.12 92 PRO A CA 1
ATOM 718 C C . PRO A 1 92 ? 0.716 -6.761 -16.222 1.00 94.12 92 PRO A C 1
ATOM 720 O O . PRO A 1 92 ? 0.495 -6.136 -15.178 1.00 94.12 92 PRO A O 1
ATOM 723 N N . GLU A 1 93 ? 1.030 -8.063 -16.189 1.00 97.25 93 GLU A N 1
ATOM 724 C CA . GLU A 1 93 ? 1.149 -8.797 -14.922 1.00 97.25 93 GLU A CA 1
ATOM 725 C C . GLU A 1 93 ? 2.329 -8.299 -14.081 1.00 97.25 93 GLU A C 1
ATOM 727 O O . GLU A 1 93 ? 2.282 -8.369 -12.847 1.00 97.25 93 GLU A O 1
ATOM 732 N N . LEU A 1 94 ? 3.351 -7.710 -14.713 1.00 97.12 94 LEU A N 1
ATOM 733 C CA . LEU A 1 94 ? 4.460 -7.071 -14.006 1.00 97.12 94 LEU A CA 1
ATOM 734 C C . LEU A 1 94 ? 3.980 -5.878 -13.172 1.00 97.12 94 LEU A C 1
ATOM 736 O O . LEU A 1 94 ? 4.407 -5.734 -12.024 1.00 97.12 94 LEU A O 1
ATOM 740 N N . ILE A 1 95 ? 3.040 -5.076 -13.690 1.00 95.75 95 ILE A N 1
ATOM 741 C CA . ILE A 1 95 ? 2.417 -3.971 -12.941 1.00 95.75 95 ILE A CA 1
ATOM 742 C C . I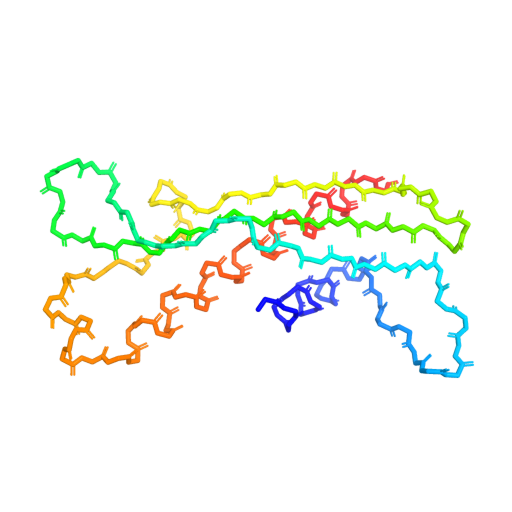LE A 1 95 ? 1.680 -4.536 -11.729 1.00 95.75 95 ILE A C 1
ATOM 744 O O . ILE A 1 95 ? 1.900 -4.092 -10.598 1.00 95.75 95 ILE A O 1
ATOM 748 N N . ARG A 1 96 ? 0.828 -5.549 -11.939 1.00 94.75 96 ARG A N 1
ATOM 749 C CA . ARG A 1 96 ? 0.048 -6.156 -10.853 1.00 94.75 96 ARG A CA 1
ATOM 750 C C . ARG A 1 96 ? 0.963 -6.722 -9.772 1.00 94.75 96 ARG A C 1
ATOM 752 O O . ARG A 1 96 ? 0.713 -6.496 -8.586 1.00 94.75 96 ARG A O 1
ATOM 759 N N . LYS A 1 97 ? 2.028 -7.424 -10.160 1.00 95.88 97 LYS A N 1
ATOM 760 C CA . LYS A 1 97 ? 3.023 -7.991 -9.244 1.00 95.88 97 LYS A CA 1
ATOM 761 C C . LYS A 1 97 ? 3.734 -6.903 -8.439 1.00 95.88 97 LYS A C 1
ATOM 763 O O . LYS A 1 97 ? 3.798 -7.005 -7.213 1.00 95.88 97 LYS A O 1
ATOM 768 N N . ALA A 1 98 ? 4.214 -5.857 -9.107 1.00 96.06 98 ALA A N 1
ATOM 769 C CA . ALA A 1 98 ? 4.930 -4.757 -8.475 1.00 96.06 98 ALA A CA 1
ATOM 770 C C . ALA A 1 98 ? 4.032 -4.000 -7.475 1.00 96.06 98 ALA A C 1
ATOM 772 O O . ALA A 1 98 ? 4.397 -3.840 -6.307 1.00 96.06 98 ALA A O 1
ATOM 773 N N . ILE A 1 99 ? 2.814 -3.620 -7.884 1.00 95.38 99 ILE A N 1
ATOM 774 C CA . ILE A 1 99 ? 1.859 -2.919 -7.010 1.00 95.38 99 ILE A CA 1
ATOM 775 C C . ILE A 1 99 ? 1.436 -3.813 -5.832 1.00 95.38 99 ILE A C 1
ATOM 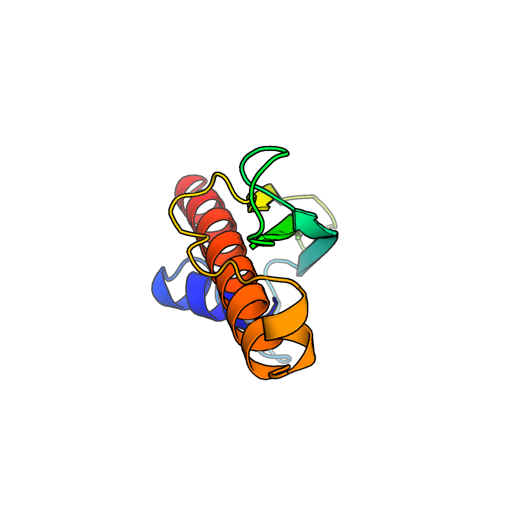777 O O . ILE A 1 99 ? 1.361 -3.346 -4.694 1.00 95.38 99 ILE A O 1
ATOM 781 N N . THR A 1 100 ? 1.192 -5.107 -6.069 1.00 95.06 100 THR A N 1
ATOM 782 C CA . THR A 1 100 ? 0.852 -6.064 -4.997 1.00 95.06 100 THR A CA 1
ATOM 783 C C . THR A 1 100 ? 1.951 -6.122 -3.938 1.00 95.06 100 THR A C 1
ATOM 785 O O . THR A 1 100 ? 1.648 -6.084 -2.746 1.00 95.06 100 THR A O 1
ATOM 788 N N . ASN A 1 101 ? 3.219 -6.136 -4.358 1.00 95.25 101 ASN A N 1
ATOM 789 C CA . ASN A 1 101 ? 4.352 -6.124 -3.439 1.00 95.25 101 ASN A CA 1
ATOM 790 C C . ASN A 1 101 ? 4.362 -4.875 -2.553 1.00 95.25 101 ASN A C 1
ATOM 792 O O . ASN A 1 101 ? 4.413 -5.012 -1.336 1.00 95.25 101 ASN A O 1
ATOM 796 N N . VAL A 1 102 ? 4.243 -3.668 -3.117 1.00 96.25 102 VAL A N 1
ATOM 797 C CA . VAL A 1 102 ? 4.277 -2.448 -2.285 1.00 96.25 102 VAL A CA 1
ATOM 798 C C . VAL A 1 102 ? 3.049 -2.293 -1.399 1.00 96.25 102 VAL A C 1
ATOM 800 O O . VAL A 1 102 ? 3.173 -1.780 -0.290 1.00 96.25 102 VAL A O 1
ATOM 803 N N . MET A 1 103 ? 1.880 -2.781 -1.828 1.00 95.94 103 MET A N 1
ATOM 804 C CA . MET A 1 103 ? 0.704 -2.848 -0.958 1.00 95.94 103 MET A CA 1
ATOM 805 C C . MET A 1 103 ? 0.944 -3.782 0.234 1.00 95.94 103 MET A C 1
ATOM 807 O O . MET A 1 103 ? 0.570 -3.436 1.356 1.00 95.94 103 MET A O 1
ATOM 811 N N . ALA A 1 104 ? 1.578 -4.937 0.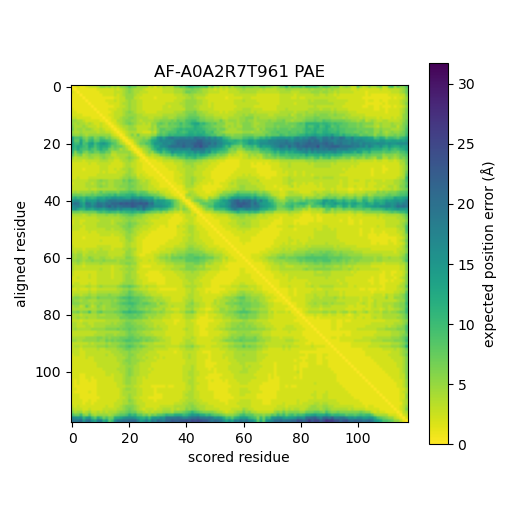014 1.00 95.69 104 ALA A N 1
ATOM 812 C CA . ALA A 1 104 ? 1.957 -5.859 1.082 1.00 95.69 104 ALA A CA 1
ATOM 813 C C . ALA A 1 104 ? 3.035 -5.263 2.002 1.00 95.69 104 ALA A C 1
ATOM 815 O O . ALA A 1 104 ? 2.919 -5.366 3.224 1.00 95.69 104 ALA A O 1
ATOM 816 N N . THR A 1 105 ? 4.045 -4.584 1.452 1.00 96.44 105 THR A N 1
ATOM 817 C CA . THR A 1 105 ? 5.079 -3.890 2.235 1.00 96.44 105 THR A CA 1
ATOM 818 C C . THR A 1 105 ? 4.472 -2.791 3.107 1.00 96.44 105 THR A C 1
ATOM 820 O O . THR A 1 105 ? 4.654 -2.821 4.321 1.00 96.44 105 THR A O 1
ATOM 823 N N . ALA A 1 106 ? 3.681 -1.879 2.530 1.00 97.00 106 ALA A N 1
ATOM 824 C CA . ALA A 1 106 ? 3.016 -0.808 3.278 1.00 97.00 106 ALA A CA 1
ATOM 825 C C . ALA A 1 106 ? 2.104 -1.366 4.380 1.00 97.00 106 ALA A C 1
ATOM 827 O O . ALA A 1 106 ? 2.103 -0.877 5.506 1.00 97.00 106 ALA A O 1
ATOM 828 N N . SER A 1 107 ? 1.359 -2.431 4.072 1.00 96.69 107 SER A N 1
ATOM 829 C CA . SER A 1 107 ? 0.507 -3.125 5.040 1.00 96.69 107 SER A CA 1
ATOM 830 C C . SER A 1 107 ? 1.307 -3.687 6.214 1.00 96.69 107 SER A C 1
ATOM 832 O O . SER A 1 107 ? 0.903 -3.517 7.360 1.00 96.69 107 SER A O 1
ATOM 834 N N . ASN A 1 108 ? 2.450 -4.325 5.950 1.00 95.75 108 ASN A N 1
ATOM 835 C CA . ASN A 1 108 ? 3.313 -4.857 7.003 1.00 95.75 108 ASN A CA 1
ATOM 836 C C . ASN A 1 108 ? 3.866 -3.753 7.909 1.00 95.75 108 ASN A C 1
ATOM 838 O O . ASN A 1 108 ? 3.767 -3.897 9.123 1.00 95.75 108 ASN A O 1
ATOM 842 N N . LEU A 1 109 ? 4.367 -2.655 7.334 1.00 95.56 109 LEU A N 1
ATOM 843 C CA . LEU A 1 109 ? 4.891 -1.514 8.0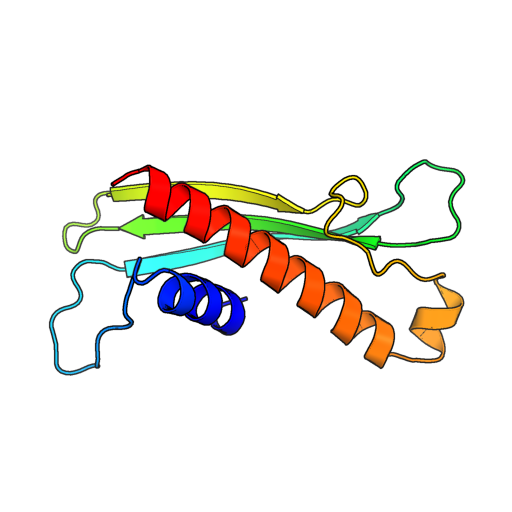95 1.00 95.56 109 LEU A CA 1
ATOM 844 C C . LEU A 1 109 ? 3.813 -0.885 8.993 1.00 95.56 109 LEU A C 1
ATOM 846 O O . LEU A 1 109 ? 4.038 -0.655 10.181 1.00 95.56 109 LEU A O 1
ATOM 850 N N . LEU A 1 110 ? 2.605 -0.675 8.455 1.00 96.44 110 LEU A N 1
ATOM 851 C CA . LEU A 1 110 ? 1.480 -0.125 9.218 1.00 96.44 110 LEU A CA 1
ATOM 852 C C . LEU A 1 110 ? 1.091 -1.033 10.389 1.00 96.44 110 LEU A C 1
ATOM 854 O O . LEU A 1 110 ? 0.881 -0.557 11.504 1.00 96.44 110 LEU A O 1
ATOM 858 N N . VAL A 1 111 ? 0.988 -2.340 10.143 1.00 95.56 111 VAL A N 1
ATOM 859 C CA . VAL A 1 111 ? 0.604 -3.310 11.174 1.00 95.56 111 VAL A CA 1
ATOM 860 C C . VAL A 1 111 ? 1.700 -3.470 12.228 1.00 95.56 111 VAL A C 1
ATOM 862 O O . VAL A 1 111 ? 1.385 -3.624 13.406 1.00 95.56 111 VAL A O 1
ATOM 865 N N . GLU A 1 112 ? 2.971 -3.425 11.836 1.00 94.25 112 GLU A N 1
ATOM 866 C CA . GLU A 1 112 ? 4.100 -3.436 12.767 1.00 94.25 112 GLU A CA 1
ATOM 867 C C . GLU A 1 112 ? 4.056 -2.222 13.700 1.00 94.25 112 GLU A C 1
ATOM 869 O O . GLU A 1 112 ? 4.111 -2.388 14.919 1.00 94.25 112 GLU A O 1
ATOM 874 N N . SER A 1 113 ? 3.828 -1.022 13.156 1.00 93.19 113 SER A N 1
ATOM 875 C CA . SER A 1 113 ? 3.654 0.187 13.968 1.00 93.19 113 SER A CA 1
ATOM 876 C C . SER A 1 113 ? 2.440 0.105 14.898 1.00 93.19 113 SER A C 1
ATOM 878 O O . SER A 1 113 ? 2.505 0.614 16.016 1.00 93.19 113 SER A O 1
ATOM 880 N N . LEU A 1 114 ? 1.340 -0.509 14.458 1.00 91.06 114 LEU A N 1
ATOM 881 C CA . LEU A 1 114 ? 0.164 -0.717 15.301 1.00 91.06 114 LEU A CA 1
ATOM 882 C C . LEU A 1 114 ? 0.459 -1.687 16.455 1.00 91.06 114 LEU A C 1
ATOM 884 O O . LEU A 1 114 ? 0.017 -1.458 17.577 1.00 91.06 114 LEU A O 1
ATOM 888 N N . ALA A 1 115 ? 1.190 -2.770 16.184 1.00 87.19 115 ALA A N 1
ATOM 889 C CA . ALA A 1 115 ? 1.542 -3.769 17.189 1.00 87.19 115 ALA A CA 1
ATOM 890 C C . ALA A 1 115 ? 2.545 -3.231 18.222 1.00 87.19 115 ALA A C 1
ATOM 892 O O . ALA A 1 115 ? 2.431 -3.573 19.393 1.00 87.19 115 ALA A O 1
ATOM 893 N N . ALA A 1 116 ? 3.476 -2.368 17.806 1.00 83.31 116 ALA A N 1
ATOM 894 C CA . ALA A 1 116 ? 4.444 -1.721 18.693 1.00 83.31 116 ALA A CA 1
ATOM 895 C C . ALA A 1 116 ? 3.829 -0.641 19.607 1.00 83.31 116 ALA A C 1
ATOM 897 O O . ALA A 1 116 ? 4.471 -0.215 20.561 1.00 83.31 116 ALA A O 1
ATOM 898 N N . GLY A 1 117 ? 2.617 -0.166 19.297 1.00 67.12 117 GLY A N 1
ATOM 899 C CA . GLY A 1 117 ? 1.880 0.806 20.111 1.00 67.12 117 GLY A CA 1
ATOM 900 C C . GLY A 1 117 ? 0.985 0.191 21.194 1.00 67.12 117 GLY A C 1
ATOM 901 O O . GLY A 1 117 ? 0.251 0.940 21.838 1.00 67.12 117 GLY A O 1
ATOM 902 N N . LYS A 1 118 ? 0.994 -1.139 21.352 1.00 52.69 118 LYS A N 1
ATOM 903 C CA . LYS A 1 118 ? 0.379 -1.855 22.483 1.00 52.69 118 LYS A CA 1
ATOM 904 C C . LYS A 1 118 ? 1.392 -2.018 23.609 1.00 52.69 118 LYS A C 1
ATOM 906 O O . LYS A 1 118 ? 0.948 -1.958 24.774 1.00 52.69 118 LYS A O 1
#

Mean predicted aligned error: 4.42 Å

Nearest PDB structures (foldseek):
  8rj3-assembly1_D  TM=3.832E-01  e=5.637E-01  Homo sapiens
  6nnw-assembly1_B  TM=3.622E-01  e=4.426E-01  Streptomyces longisporoflavus
  7q05-assembly1_A  TM=4.548E-01  e=1.096E+00  Comamonas sp.
  8bx5-assembly1_D  TM=4.338E-01  e=7.593E+00  Alvinella pompejana